Protein AF-A0A918MNN8-F1 (afdb_monomer_lite)

Structure (mmCIF, N/CA/C/O backbone):
data_AF-A0A918MNN8-F1
#
_entry.id   AF-A0A918MNN8-F1
#
loop_
_atom_site.group_PDB
_atom_site.id
_atom_site.type_symbol
_atom_site.label_atom_id
_atom_site.label_alt_id
_atom_site.label_comp_id
_atom_site.label_asym_id
_atom_site.label_entity_id
_atom_site.label_seq_id
_atom_site.pdbx_PDB_ins_code
_atom_site.Cartn_x
_atom_site.Cartn_y
_atom_site.Cartn_z
_atom_site.occupancy
_atom_site.B_iso_or_equiv
_atom_site.auth_seq_id
_atom_site.auth_comp_id
_atom_site.auth_asym_id
_atom_site.auth_atom_id
_atom_site.pdbx_PDB_model_num
ATOM 1 N N . MET A 1 1 ? -3.313 -9.213 -14.995 1.00 81.44 1 MET A N 1
ATOM 2 C CA . MET A 1 1 ? -2.607 -10.199 -14.146 1.00 81.44 1 MET A CA 1
ATOM 3 C C . MET A 1 1 ? -1.709 -9.435 -13.184 1.00 81.44 1 MET A C 1
ATOM 5 O O . MET A 1 1 ? -1.063 -8.501 -13.637 1.00 81.44 1 MET A O 1
ATOM 9 N N . LEU A 1 2 ? -1.704 -9.781 -11.893 1.00 88.38 2 LEU A N 1
ATOM 10 C CA . LEU A 1 2 ? -0.782 -9.202 -10.905 1.00 88.38 2 LEU A CA 1
ATOM 11 C C . LEU A 1 2 ? 0.418 -10.140 -10.734 1.00 88.38 2 LEU A C 1
ATOM 13 O O . LEU A 1 2 ? 0.230 -11.353 -10.684 1.00 88.38 2 LEU A O 1
ATOM 17 N N . LYS A 1 3 ? 1.622 -9.575 -10.658 1.00 92.25 3 LYS A N 1
ATOM 18 C CA . LYS A 1 3 ? 2.889 -10.280 -10.414 1.00 92.25 3 LYS A CA 1
ATOM 19 C C . LYS A 1 3 ? 3.596 -9.617 -9.230 1.00 92.25 3 LYS A C 1
ATOM 21 O O . LYS A 1 3 ? 3.395 -8.417 -9.010 1.00 92.25 3 LYS A O 1
ATOM 26 N N . TYR A 1 4 ? 4.390 -10.353 -8.455 1.00 93.44 4 TYR A N 1
ATOM 27 C CA . TYR A 1 4 ? 5.081 -9.758 -7.312 1.00 93.44 4 TYR A CA 1
ATOM 28 C C . TYR A 1 4 ? 6.198 -8.827 -7.776 1.00 93.44 4 TYR A C 1
ATOM 30 O O . TYR A 1 4 ? 6.967 -9.147 -8.677 1.00 93.44 4 TYR A O 1
ATOM 38 N N . ARG A 1 5 ? 6.349 -7.679 -7.104 1.00 90.38 5 ARG A N 1
ATOM 39 C CA . ARG A 1 5 ? 7.405 -6.703 -7.421 1.00 90.38 5 ARG A CA 1
ATOM 40 C C . ARG A 1 5 ? 8.814 -7.305 -7.350 1.00 90.38 5 ARG A C 1
ATOM 42 O O . ARG A 1 5 ? 9.692 -6.843 -8.070 1.00 90.38 5 ARG A O 1
ATOM 49 N N . SER A 1 6 ? 9.032 -8.308 -6.502 1.00 93.38 6 SER A N 1
ATOM 50 C CA . SER A 1 6 ? 10.317 -9.001 -6.341 1.00 93.38 6 SER A CA 1
ATOM 51 C C . SER A 1 6 ? 10.703 -9.891 -7.524 1.00 93.38 6 SER A C 1
ATOM 53 O O . SER A 1 6 ? 11.860 -10.276 -7.617 1.00 93.38 6 SER A O 1
ATOM 55 N N . GLU A 1 7 ? 9.765 -10.220 -8.416 1.00 93.75 7 GLU A N 1
ATOM 56 C CA . GLU A 1 7 ? 10.038 -10.982 -9.645 1.00 93.75 7 GLU A CA 1
ATOM 57 C C . GLU A 1 7 ? 10.655 -10.110 -10.754 1.00 93.75 7 GLU A C 1
ATOM 59 O O . GLU A 1 7 ? 11.025 -10.619 -11.808 1.00 93.75 7 GLU A O 1
ATOM 64 N N . PHE A 1 8 ? 10.759 -8.796 -10.533 1.00 93.19 8 PHE A N 1
ATOM 65 C CA . PHE A 1 8 ? 11.210 -7.821 -11.522 1.00 93.19 8 PHE A CA 1
ATOM 66 C C . PHE A 1 8 ? 12.510 -7.132 -11.110 1.00 93.19 8 PHE A C 1
ATOM 68 O O . PHE A 1 8 ? 12.757 -6.980 -9.906 1.00 93.19 8 PHE A O 1
ATOM 75 N N . PRO A 1 9 ? 13.285 -6.604 -12.080 1.00 93.81 9 PRO A N 1
ATOM 76 C CA . PRO A 1 9 ? 14.451 -5.774 -11.801 1.00 93.81 9 PRO A CA 1
ATOM 77 C C . PRO A 1 9 ? 14.153 -4.675 -10.783 1.00 93.81 9 PRO A C 1
ATOM 79 O O . PRO A 1 9 ? 13.048 -4.125 -10.723 1.00 93.81 9 PRO A O 1
ATOM 82 N N . ALA A 1 10 ? 15.125 -4.366 -9.931 1.00 89.88 10 ALA A N 1
ATOM 83 C CA . ALA A 1 10 ? 14.980 -3.327 -8.921 1.00 89.88 10 ALA A CA 1
ATOM 84 C C . ALA A 1 10 ? 14.853 -1.933 -9.565 1.00 89.88 10 ALA A C 1
ATOM 86 O O . ALA A 1 10 ? 15.227 -1.713 -10.714 1.00 89.88 10 ALA A O 1
ATOM 87 N N . ASN A 1 11 ? 14.326 -0.976 -8.802 1.00 84.75 11 ASN A N 1
ATOM 88 C CA . ASN A 1 11 ? 14.270 0.434 -9.190 1.00 84.75 11 ASN A CA 1
ATOM 89 C C . ASN A 1 11 ? 13.579 0.662 -10.549 1.00 84.75 11 ASN A C 1
ATOM 91 O O . ASN A 1 11 ? 12.542 0.054 -10.826 1.00 84.75 11 ASN A O 1
ATOM 95 N N . ASN A 1 12 ? 14.138 1.564 -11.359 1.00 85.88 12 ASN A N 1
ATOM 96 C CA . ASN A 1 12 ? 13.594 1.981 -12.648 1.00 85.88 12 A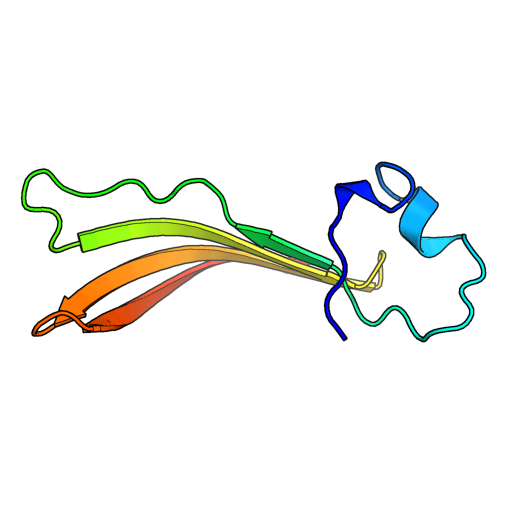SN A CA 1
ATOM 97 C C . ASN A 1 12 ? 13.855 0.984 -13.783 1.00 85.88 12 ASN A C 1
ATOM 99 O O . ASN A 1 12 ? 13.266 1.144 -14.850 1.00 85.88 12 ASN A O 1
ATOM 103 N N . ASP A 1 13 ? 14.680 -0.042 -13.565 1.00 90.44 13 ASP A N 1
ATOM 104 C CA . ASP A 1 13 ? 15.029 -1.009 -14.612 1.00 90.44 13 ASP A CA 1
ATOM 105 C C . ASP A 1 13 ? 13.814 -1.829 -15.051 1.00 90.44 13 ASP A C 1
ATOM 107 O O . ASP A 1 13 ? 13.711 -2.218 -16.211 1.00 90.44 13 ASP A O 1
ATOM 111 N N . ILE A 1 14 ? 12.819 -1.968 -14.167 1.00 91.94 14 ILE A N 1
ATOM 112 C CA . ILE A 1 14 ? 11.524 -2.579 -14.476 1.00 91.94 14 ILE A CA 1
ATOM 113 C C . ILE A 1 14 ? 10.841 -1.957 -15.708 1.00 91.94 14 ILE A C 1
ATOM 115 O O . ILE A 1 14 ? 10.101 -2.658 -16.389 1.00 91.94 14 ILE A O 1
ATOM 119 N N . TRP A 1 15 ? 11.086 -0.679 -16.019 1.00 90.12 15 TRP A N 1
ATOM 120 C CA . TRP A 1 15 ? 10.459 0.027 -17.145 1.00 90.12 15 TRP A CA 1
ATOM 121 C C . TRP A 1 15 ? 11.237 -0.085 -18.461 1.00 90.12 15 TRP A C 1
ATOM 123 O O . TRP A 1 15 ? 10.707 0.289 -19.504 1.00 90.12 15 TR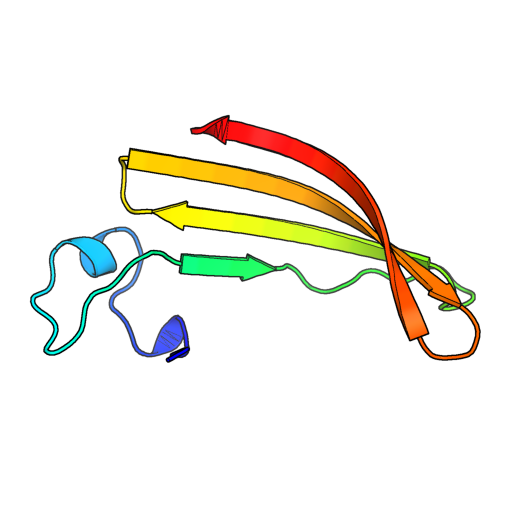P A O 1
ATOM 133 N N . ASN A 1 16 ? 12.482 -0.566 -18.413 1.00 87.88 16 ASN A N 1
ATOM 134 C CA . ASN A 1 16 ? 13.372 -0.646 -19.575 1.00 87.88 16 ASN A CA 1
ATOM 135 C C . ASN A 1 16 ? 13.357 -2.033 -20.238 1.00 87.88 16 ASN A C 1
ATOM 137 O O . ASN A 1 16 ? 13.832 -2.186 -21.363 1.00 87.88 16 ASN A O 1
ATOM 141 N N . GLU A 1 17 ? 12.821 -3.036 -19.546 1.00 87.06 17 GLU A N 1
ATOM 142 C CA . GLU A 1 17 ? 12.762 -4.415 -20.021 1.00 87.06 17 GLU A CA 1
ATOM 143 C C . GLU A 1 17 ? 11.668 -4.651 -21.065 1.00 87.06 17 GLU A C 1
ATOM 145 O O . GLU A 1 17 ? 10.607 -4.018 -21.071 1.00 87.06 17 GLU A O 1
ATOM 150 N N . LYS A 1 18 ? 11.908 -5.643 -21.928 1.00 90.06 18 LYS A N 1
ATOM 151 C CA . LYS A 1 18 ? 10.897 -6.158 -22.853 1.00 90.06 18 LYS A CA 1
ATOM 152 C C . LYS A 1 18 ? 10.216 -7.369 -22.239 1.00 90.06 18 LYS A C 1
ATOM 154 O O . LYS A 1 18 ? 10.803 -8.443 -22.151 1.00 90.06 18 LYS A O 1
ATOM 159 N N . TYR A 1 19 ? 8.957 -7.197 -21.869 1.00 91.31 19 TYR A N 1
ATOM 160 C CA . TYR A 1 19 ? 8.116 -8.282 -21.386 1.00 91.31 19 TYR A CA 1
ATOM 161 C C . TYR A 1 19 ? 7.240 -8.848 -22.505 1.00 91.31 19 TYR A C 1
ATOM 163 O O . TYR A 1 19 ? 6.870 -8.147 -23.446 1.00 91.31 19 TYR A O 1
ATOM 171 N N . ASP A 1 20 ? 6.835 -10.103 -22.351 1.00 93.19 20 ASP A N 1
ATOM 172 C CA . ASP A 1 20 ? 5.784 -10.758 -23.138 1.00 93.19 20 ASP A CA 1
ATOM 173 C C . ASP A 1 20 ? 4.363 -10.294 -22.747 1.00 93.19 20 ASP A C 1
ATOM 175 O O . ASP A 1 20 ? 3.366 -10.773 -23.285 1.00 93.19 20 ASP A O 1
ATOM 179 N N . PHE A 1 21 ? 4.256 -9.336 -21.820 1.00 90.94 21 PHE A N 1
ATOM 180 C CA . PHE A 1 21 ? 3.013 -8.715 -21.371 1.00 90.94 21 PHE A CA 1
ATOM 181 C C . PHE A 1 21 ? 3.146 -7.185 -21.299 1.00 90.94 21 PHE A C 1
ATOM 183 O O . PHE A 1 21 ? 4.240 -6.628 -21.250 1.00 90.94 21 PHE A O 1
ATOM 190 N N . HIS A 1 22 ? 2.012 -6.486 -21.235 1.00 88.94 22 HIS A N 1
ATOM 191 C CA . HIS A 1 22 ? 1.991 -5.037 -21.043 1.00 88.94 22 HIS A CA 1
ATOM 192 C C . HIS A 1 22 ? 2.092 -4.670 -19.552 1.00 88.94 22 HIS A C 1
ATOM 194 O O . HIS A 1 22 ? 1.192 -4.975 -18.765 1.00 88.94 22 HIS A O 1
ATOM 200 N N . LEU A 1 23 ? 3.184 -4.007 -19.161 1.00 90.69 23 LEU A N 1
ATOM 201 C CA . LEU A 1 23 ? 3.367 -3.464 -17.815 1.00 90.69 23 LEU A CA 1
ATOM 202 C C . LEU A 1 23 ? 2.685 -2.091 -17.702 1.00 90.69 23 LEU A C 1
ATOM 204 O O . LEU A 1 23 ? 3.259 -1.076 -18.082 1.00 90.69 23 LEU A O 1
ATOM 208 N N . SER A 1 24 ? 1.469 -2.055 -17.154 1.00 89.69 24 SER A N 1
ATOM 209 C CA . SER A 1 24 ? 0.705 -0.803 -16.990 1.00 89.69 24 SER A CA 1
ATOM 210 C C . SER A 1 24 ? 1.106 0.035 -15.777 1.00 89.69 24 SER A C 1
ATOM 212 O O . SER A 1 24 ? 0.721 1.195 -15.681 1.00 89.69 24 SER A O 1
ATOM 214 N N . GLY A 1 25 ? 1.803 -0.549 -14.804 1.00 91.50 25 GLY A N 1
ATOM 215 C CA . GLY A 1 25 ? 2.116 0.151 -13.569 1.00 91.50 25 GLY A CA 1
ATOM 216 C C . GLY A 1 25 ? 2.578 -0.769 -12.450 1.00 91.50 25 GLY A C 1
ATOM 217 O O . GLY A 1 25 ? 2.449 -1.991 -12.517 1.00 91.50 25 GLY A O 1
ATOM 218 N N . THR A 1 26 ? 3.074 -0.153 -11.387 1.00 92.75 26 THR A N 1
ATOM 219 C CA . THR A 1 26 ? 3.374 -0.802 -10.113 1.00 92.75 26 THR A CA 1
ATOM 220 C C . THR A 1 26 ? 2.512 -0.184 -9.030 1.00 92.75 26 THR A C 1
ATOM 222 O O . THR A 1 26 ? 2.302 1.026 -9.017 1.00 92.75 26 THR A O 1
ATOM 225 N N . THR A 1 27 ? 2.044 -0.998 -8.094 1.00 93.38 27 THR A N 1
ATOM 226 C CA . THR A 1 27 ? 1.368 -0.519 -6.888 1.00 93.38 27 THR A CA 1
ATOM 227 C C . THR A 1 27 ? 1.924 -1.243 -5.676 1.00 93.38 27 THR A C 1
ATOM 229 O O . THR A 1 27 ? 2.427 -2.365 -5.782 1.00 93.38 27 THR A O 1
ATOM 232 N N . GLY A 1 28 ? 1.860 -0.587 -4.526 1.00 93.62 28 GLY A N 1
ATOM 233 C CA . GLY A 1 28 ? 2.317 -1.141 -3.267 1.00 93.62 28 GLY A CA 1
ATOM 234 C C . GLY A 1 28 ? 1.722 -0.386 -2.094 1.00 93.62 28 GLY A C 1
ATOM 235 O O . GLY A 1 28 ? 1.228 0.735 -2.235 1.00 93.62 28 GLY A O 1
ATOM 236 N N . TYR A 1 29 ? 1.782 -1.022 -0.931 1.00 95.75 29 TYR A N 1
ATOM 237 C CA . TYR A 1 29 ? 1.336 -0.439 0.320 1.00 95.75 29 TYR A CA 1
ATOM 238 C C . TYR A 1 29 ? 2.268 -0.828 1.466 1.00 95.75 29 TYR A C 1
ATOM 240 O O . TYR A 1 29 ? 2.905 -1.884 1.451 1.00 95.75 29 TYR A O 1
ATOM 248 N N . SER A 1 30 ? 2.355 0.041 2.470 1.00 97.25 30 SER A N 1
ATOM 249 C CA . SER A 1 30 ? 3.097 -0.229 3.697 1.00 97.25 30 SER A CA 1
ATOM 250 C C . SER A 1 30 ? 2.367 -1.244 4.578 1.00 97.25 30 SER A C 1
ATOM 252 O O . SER A 1 30 ? 1.188 -1.547 4.395 1.00 97.25 30 SER A O 1
ATOM 254 N N . ARG A 1 31 ? 3.042 -1.714 5.632 1.00 97.81 31 ARG A N 1
ATOM 255 C CA . ARG A 1 31 ? 2.357 -2.402 6.733 1.00 97.81 31 ARG A CA 1
ATOM 256 C C . ARG A 1 31 ? 1.229 -1.513 7.270 1.00 97.81 31 ARG A C 1
ATOM 258 O O . ARG A 1 31 ? 1.440 -0.320 7.485 1.00 97.81 31 ARG A O 1
ATOM 265 N N . ILE A 1 32 ? 0.071 -2.118 7.526 1.00 98.19 32 ILE A N 1
ATOM 266 C CA . ILE A 1 32 ? -1.047 -1.446 8.190 1.00 98.19 32 ILE A CA 1
ATOM 267 C C . ILE A 1 32 ? -0.717 -1.275 9.672 1.00 98.19 32 ILE A C 1
ATOM 269 O O . ILE A 1 32 ? -0.409 -2.249 10.364 1.00 98.19 32 ILE A O 1
ATOM 273 N N . GLN A 1 33 ? -0.795 -0.040 10.155 1.00 98.38 33 GLN A N 1
ATOM 274 C CA . GLN A 1 33 ? -0.737 0.281 11.574 1.00 98.38 33 GLN A CA 1
ATOM 275 C C . GLN A 1 33 ? -2.161 0.365 12.112 1.00 98.38 33 GLN A C 1
ATOM 277 O O . GLN A 1 33 ? -2.951 1.180 11.643 1.00 98.38 33 GLN A O 1
ATOM 282 N N . PHE A 1 34 ? -2.494 -0.491 13.074 1.00 98.31 34 PHE A N 1
ATOM 283 C CA . PHE A 1 34 ? -3.813 -0.505 13.697 1.00 98.31 34 PHE A CA 1
ATOM 284 C C . PHE A 1 34 ? -3.827 0.301 14.989 1.00 98.31 34 PHE A C 1
ATOM 286 O O . PHE A 1 34 ? -2.839 0.343 15.726 1.00 98.31 34 PHE A O 1
ATOM 293 N N . ASP A 1 35 ? -4.983 0.879 15.291 1.00 97.50 35 ASP A N 1
ATOM 294 C CA . ASP A 1 35 ? -5.258 1.392 16.623 1.00 97.50 35 ASP A CA 1
ATOM 295 C C . ASP A 1 35 ? -5.330 0.241 17.650 1.00 97.50 35 ASP A C 1
ATOM 297 O O . ASP A 1 35 ? -5.420 -0.942 17.304 1.00 97.50 35 ASP A O 1
ATOM 301 N N . ARG A 1 36 ? -5.334 0.577 18.945 1.00 97.75 36 ARG A N 1
ATOM 302 C CA . ARG A 1 36 ? -5.373 -0.429 20.023 1.00 97.75 36 ARG A CA 1
ATOM 303 C C . ARG A 1 36 ? -6.600 -1.339 19.949 1.00 97.75 36 ARG A C 1
ATOM 305 O O . ARG A 1 36 ? -6.514 -2.498 20.344 1.00 97.75 36 ARG A O 1
ATOM 312 N N . THR A 1 37 ? -7.729 -0.832 19.451 1.00 96.94 37 THR A N 1
ATOM 313 C CA . THR A 1 37 ? -8.975 -1.603 19.355 1.00 96.94 37 THR A CA 1
ATOM 314 C C . THR A 1 37 ? -9.072 -2.437 18.079 1.00 96.94 37 THR A C 1
ATOM 316 O O . THR A 1 37 ? -10.007 -3.226 17.948 1.00 96.94 37 THR A O 1
ATOM 319 N N . LYS A 1 38 ? -8.110 -2.292 17.152 1.00 95.50 38 LYS A N 1
ATOM 320 C CA . LYS A 1 38 ? -8.114 -2.904 15.814 1.00 95.50 38 LYS A CA 1
ATOM 321 C C . LYS A 1 38 ? -9.391 -2.593 15.020 1.00 95.50 38 LYS A C 1
ATOM 323 O O . LYS A 1 38 ? -9.818 -3.395 14.189 1.00 95.50 38 LYS A O 1
ATOM 328 N N . LYS A 1 39 ? -10.003 -1.435 15.276 1.00 97.62 39 LYS A N 1
ATOM 329 C CA . LYS A 1 39 ? -11.173 -0.924 14.545 1.00 97.62 39 LYS A CA 1
ATOM 330 C C . LYS A 1 39 ? -10.776 0.048 13.445 1.00 97.62 39 LYS A C 1
ATOM 332 O O . LYS A 1 39 ? -11.513 0.171 12.473 1.00 97.62 39 LYS A O 1
ATOM 337 N N . PHE A 1 40 ? -9.622 0.691 13.576 1.00 98.38 40 PHE A N 1
ATOM 338 C CA . PHE A 1 40 ? -9.080 1.637 12.613 1.00 98.38 40 PHE A CA 1
ATOM 339 C C . PHE A 1 40 ? -7.663 1.238 12.227 1.00 98.38 40 PHE A C 1
ATOM 341 O O . PHE A 1 40 ? -6.916 0.672 13.027 1.00 98.38 40 PHE A O 1
ATOM 348 N N . GLY A 1 41 ? -7.295 1.536 10.989 1.00 98.25 41 GLY A N 1
ATOM 349 C CA . GLY A 1 41 ? -5.956 1.315 10.478 1.00 98.25 41 GLY A CA 1
ATOM 350 C C . GLY A 1 41 ? -5.508 2.451 9.577 1.00 98.25 41 GLY A C 1
ATOM 351 O O . GLY A 1 41 ? -6.328 3.145 8.976 1.00 98.25 41 GLY A O 1
ATOM 352 N N . VAL A 1 42 ? -4.197 2.614 9.476 1.00 98.38 42 VAL A N 1
ATOM 353 C CA . VAL A 1 42 ? -3.557 3.555 8.563 1.00 98.38 42 VAL A CA 1
ATOM 354 C C . VAL A 1 42 ? -2.410 2.868 7.832 1.00 98.38 42 VAL A C 1
ATOM 356 O O . VAL A 1 42 ? -1.678 2.063 8.414 1.00 98.38 42 VAL A O 1
ATOM 359 N N . PHE A 1 43 ? -2.268 3.150 6.542 1.00 98.44 43 PHE A N 1
ATOM 360 C CA . PHE A 1 43 ? -1.131 2.709 5.738 1.00 98.44 43 PHE A CA 1
ATOM 361 C C . PHE A 1 43 ? -0.858 3.695 4.610 1.00 98.44 43 PHE A C 1
ATOM 363 O O . PHE A 1 43 ? -1.737 4.452 4.211 1.00 98.44 43 PHE A O 1
ATOM 370 N N . ILE A 1 44 ? 0.361 3.676 4.085 1.00 98.06 44 ILE A N 1
ATOM 371 C CA . ILE A 1 44 ? 0.710 4.410 2.871 1.00 98.06 44 ILE A CA 1
ATOM 372 C C . ILE A 1 44 ? 0.438 3.490 1.691 1.00 98.06 44 ILE A C 1
ATOM 374 O O . ILE A 1 44 ? 0.831 2.324 1.726 1.00 98.06 44 ILE A O 1
ATOM 378 N N . SER A 1 45 ? -0.217 4.002 0.657 1.00 96.81 45 SER A N 1
ATOM 379 C CA . SER A 1 45 ? -0.430 3.295 -0.601 1.00 96.81 45 SER A CA 1
ATOM 380 C C . SER A 1 45 ? -0.050 4.191 -1.758 1.00 96.81 45 SER A C 1
ATOM 382 O O . SER A 1 45 ? -0.302 5.393 -1.724 1.00 96.81 45 SER A O 1
ATOM 384 N N . GLY A 1 46 ? 0.494 3.589 -2.807 1.00 94.44 46 GLY A N 1
ATOM 385 C CA . GLY A 1 46 ? 0.833 4.325 -4.010 1.00 94.44 46 GLY A CA 1
ATOM 386 C C . GLY A 1 46 ? 0.690 3.504 -5.275 1.00 94.44 46 GLY A C 1
ATOM 387 O O . GLY A 1 46 ? 0.600 2.269 -5.262 1.00 94.44 46 GLY A O 1
ATOM 388 N N . PHE A 1 47 ? 0.676 4.229 -6.379 1.00 92.81 47 PHE A N 1
ATOM 389 C CA . PHE A 1 47 ? 0.714 3.706 -7.730 1.00 92.81 47 PHE A CA 1
ATOM 390 C C . PHE A 1 47 ? 1.703 4.535 -8.546 1.00 92.81 47 PHE A C 1
ATOM 392 O O . PHE A 1 47 ? 1.743 5.755 -8.421 1.00 92.81 47 PHE A O 1
ATOM 399 N N . GLY A 1 48 ? 2.470 3.871 -9.404 1.00 90.75 48 GLY A N 1
ATOM 400 C CA . GLY A 1 48 ? 3.377 4.522 -10.341 1.00 90.75 48 GLY A CA 1
ATOM 401 C C . GLY A 1 48 ? 3.335 3.853 -11.706 1.00 90.75 48 GLY A C 1
ATOM 402 O O . GLY A 1 48 ? 3.301 2.624 -11.800 1.00 90.75 48 GLY A O 1
ATOM 403 N N . CYS A 1 49 ? 3.365 4.667 -12.756 1.00 88.69 49 CYS A N 1
ATOM 404 C CA . CYS A 1 49 ? 3.451 4.249 -14.149 1.00 88.69 49 CYS A CA 1
ATOM 405 C C . CYS A 1 49 ? 4.720 4.839 -14.780 1.00 88.69 49 CYS A C 1
ATOM 407 O O . CYS A 1 49 ? 4.696 5.898 -15.411 1.00 88.69 49 CYS A O 1
ATOM 409 N N . GLY A 1 50 ? 5.858 4.164 -14.600 1.00 81.75 50 GLY A N 1
ATOM 410 C CA . GLY A 1 50 ? 7.138 4.658 -15.105 1.00 81.75 50 GLY A CA 1
ATOM 411 C C . GLY A 1 50 ? 7.505 6.026 -14.538 1.00 81.75 50 GLY A C 1
ATOM 412 O O . GLY A 1 50 ? 7.290 6.306 -13.363 1.00 81.75 50 GLY A O 1
ATOM 413 N N . LYS A 1 51 ? 8.050 6.878 -15.410 1.00 72.06 51 LYS A N 1
ATOM 414 C CA . LYS A 1 51 ? 8.307 8.304 -15.150 1.00 72.06 51 LYS A CA 1
ATOM 415 C C . LYS A 1 51 ? 7.149 9.209 -15.603 1.00 72.06 51 LYS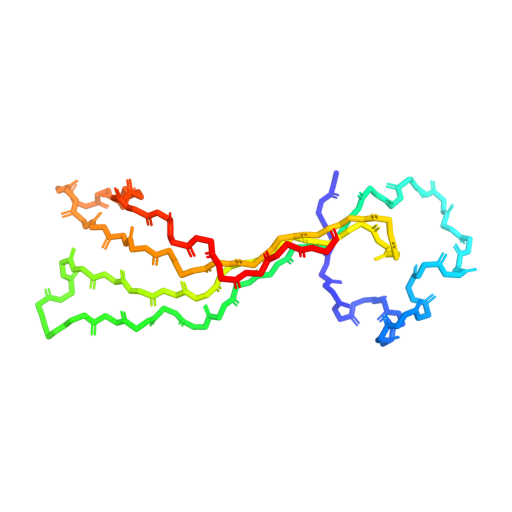 A C 1
ATOM 417 O O . LYS A 1 51 ? 7.349 10.412 -15.712 1.00 72.06 51 LYS A O 1
ATOM 422 N N . LEU A 1 52 ? 6.002 8.635 -15.983 1.00 78.88 52 LEU A N 1
ATOM 423 C CA . LEU A 1 52 ? 4.912 9.388 -16.608 1.00 78.88 52 LEU A CA 1
ATOM 424 C C . LEU A 1 52 ? 4.005 10.027 -15.571 1.00 78.88 52 LEU A C 1
ATOM 426 O O . LEU A 1 52 ? 3.738 11.218 -15.658 1.00 78.88 52 LEU A O 1
ATOM 430 N N . TYR A 1 53 ? 3.494 9.212 -14.651 1.00 85.12 53 TYR A N 1
ATOM 431 C CA . TYR A 1 53 ? 2.652 9.689 -13.569 1.00 85.12 53 TYR A CA 1
ATOM 432 C C . TYR A 1 53 ? 2.592 8.691 -12.420 1.00 85.12 53 TYR A C 1
ATOM 434 O O . TYR A 1 53 ? 2.742 7.473 -12.593 1.00 85.12 53 TYR A O 1
ATOM 442 N N . GLY A 1 54 ? 2.318 9.218 -11.238 1.00 90.25 54 GLY A N 1
ATOM 443 C CA . GLY A 1 54 ? 2.199 8.444 -10.018 1.00 90.25 54 GLY A CA 1
ATOM 444 C C . GLY A 1 54 ? 1.463 9.214 -8.936 1.00 90.25 54 GLY A C 1
ATOM 445 O O . GLY A 1 54 ? 1.343 10.437 -8.982 1.00 90.25 54 GLY A O 1
ATOM 446 N N . PHE A 1 55 ? 0.945 8.480 -7.960 1.00 93.25 55 PHE A N 1
ATOM 447 C CA . PHE A 1 55 ? 0.411 9.071 -6.744 1.00 93.25 55 PHE A CA 1
ATOM 448 C C . PHE A 1 55 ? 0.784 8.224 -5.534 1.00 93.25 55 PHE A C 1
ATOM 450 O O . PHE A 1 55 ? 0.868 6.995 -5.609 1.00 93.25 55 PHE A O 1
ATOM 457 N N . SER A 1 56 ? 0.956 8.889 -4.401 1.00 94.44 56 SER A N 1
ATOM 458 C CA . SER A 1 56 ? 1.091 8.263 -3.092 1.00 94.44 56 SER A CA 1
ATOM 459 C C . SER A 1 56 ? 0.168 8.966 -2.109 1.00 94.44 56 SER A C 1
ATOM 461 O O . SER A 1 56 ? -0.095 10.165 -2.231 1.00 94.44 56 SER A O 1
ATOM 463 N N . GLY A 1 57 ? -0.358 8.223 -1.144 1.00 97.12 57 GLY A N 1
ATOM 464 C CA . GLY A 1 57 ? -1.222 8.787 -0.125 1.00 97.12 57 GLY A CA 1
ATOM 465 C C . GLY A 1 57 ? -1.334 7.932 1.124 1.00 97.12 57 GLY A C 1
ATOM 466 O O . GLY A 1 57 ? -1.046 6.733 1.130 1.00 97.12 57 GLY A O 1
ATOM 467 N N . ILE A 1 58 ? -1.789 8.575 2.194 1.00 98.12 58 ILE A N 1
ATOM 468 C CA . ILE A 1 58 ? -2.128 7.932 3.458 1.00 98.12 58 ILE A CA 1
ATOM 469 C C . ILE A 1 58 ? -3.579 7.468 3.368 1.00 98.12 58 ILE A C 1
ATOM 471 O O . ILE A 1 58 ? -4.498 8.267 3.198 1.00 98.12 58 ILE A O 1
ATOM 475 N N . VAL A 1 59 ? -3.789 6.165 3.495 1.00 98.44 59 VAL A N 1
ATOM 476 C CA . VAL A 1 59 ? -5.099 5.526 3.459 1.00 98.44 59 VAL A CA 1
ATOM 477 C C . VAL A 1 59 ? -5.536 5.220 4.884 1.00 98.44 59 VAL A C 1
ATOM 479 O O . VAL A 1 59 ? -4.881 4.461 5.601 1.00 98.44 59 VAL A O 1
ATOM 482 N N . LEU A 1 60 ? -6.665 5.798 5.283 1.00 98.50 60 LEU A N 1
ATOM 483 C CA . LEU A 1 60 ? -7.341 5.510 6.539 1.00 98.50 60 LEU A CA 1
ATOM 484 C C . LEU A 1 60 ? -8.441 4.485 6.275 1.00 98.50 60 LEU A C 1
ATOM 486 O O . LEU A 1 60 ? -9.289 4.675 5.398 1.00 98.50 60 LEU A O 1
ATOM 490 N N . ILE A 1 61 ? -8.436 3.405 7.050 1.00 98.56 61 ILE A N 1
ATOM 491 C CA . ILE A 1 61 ? -9.435 2.342 6.972 1.00 98.56 61 ILE A CA 1
ATOM 492 C C . ILE A 1 61 ? -10.137 2.140 8.307 1.00 98.56 61 ILE A C 1
ATOM 494 O O . ILE A 1 61 ? -9.529 2.263 9.371 1.00 98.56 61 ILE A O 1
ATOM 498 N N . ARG A 1 62 ? -11.404 1.732 8.246 1.00 98.44 62 ARG A N 1
ATOM 499 C CA . ARG A 1 62 ? -12.165 1.269 9.412 1.00 98.44 62 ARG A CA 1
ATOM 500 C C . ARG A 1 62 ? -12.780 -0.097 9.188 1.00 98.44 62 ARG A C 1
ATOM 502 O O . ARG A 1 62 ? -13.162 -0.446 8.070 1.00 98.44 62 ARG A O 1
ATOM 509 N N . ASN A 1 63 ? -12.930 -0.848 10.267 1.00 97.69 63 ASN A N 1
ATOM 510 C CA . ASN A 1 63 ? -13.667 -2.096 10.284 1.00 97.69 63 ASN A CA 1
ATOM 511 C C . ASN A 1 63 ? -15.130 -1.834 10.660 1.00 97.69 63 ASN A C 1
ATOM 513 O O . ASN A 1 63 ? -15.427 -1.333 11.743 1.00 97.69 63 ASN A O 1
ATOM 517 N N . VAL A 1 64 ? -16.049 -2.197 9.769 1.00 97.00 64 VAL A N 1
ATOM 518 C CA . VAL A 1 64 ? -17.493 -2.167 10.007 1.00 97.00 64 VAL A CA 1
ATOM 519 C C . VAL A 1 64 ? -18.001 -3.599 9.933 1.00 97.00 64 VAL A C 1
ATOM 521 O O . VAL A 1 64 ? -18.099 -4.172 8.847 1.00 97.00 64 VAL A O 1
ATOM 524 N N . ASN A 1 65 ? -18.315 -4.182 11.091 1.00 95.31 65 ASN A N 1
ATOM 525 C CA . ASN A 1 65 ? -18.863 -5.537 11.2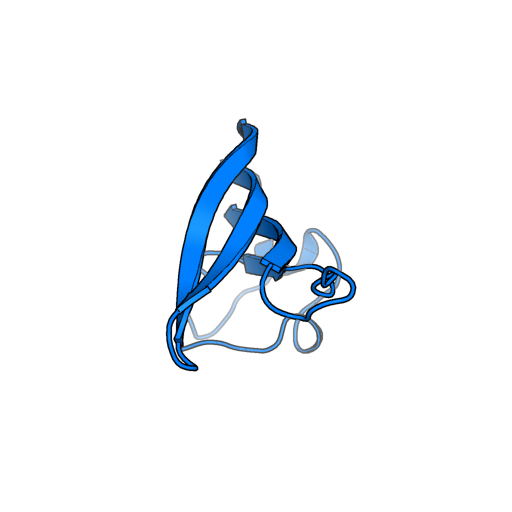18 1.00 95.31 65 ASN A CA 1
ATOM 526 C C . ASN A 1 65 ? -18.026 -6.599 10.478 1.00 95.31 65 ASN A C 1
ATOM 528 O O . ASN A 1 65 ? -18.545 -7.381 9.685 1.00 95.31 65 ASN A O 1
ATOM 532 N N . GLY A 1 66 ? -16.707 -6.583 10.685 1.00 95.31 66 GLY A N 1
ATOM 533 C CA . GLY A 1 66 ? -15.767 -7.514 10.058 1.00 95.31 66 GLY A CA 1
ATOM 534 C C . GLY A 1 66 ? -15.308 -7.109 8.654 1.00 95.31 66 GLY A C 1
ATOM 535 O O . GLY A 1 66 ? -14.403 -7.742 8.118 1.00 95.31 66 GLY A O 1
ATOM 536 N N . LYS A 1 67 ? -15.872 -6.047 8.060 1.00 97.19 67 LYS A N 1
ATOM 537 C CA . LYS A 1 67 ? -15.510 -5.574 6.715 1.00 97.19 67 LYS A CA 1
ATOM 538 C C . LYS A 1 67 ? -14.703 -4.284 6.783 1.00 97.19 67 LYS A C 1
ATOM 540 O O . LYS A 1 67 ? -15.169 -3.290 7.335 1.00 97.19 67 LYS A O 1
ATOM 545 N N . TRP A 1 68 ? -13.520 -4.283 6.179 1.00 97.19 68 TRP A N 1
ATOM 546 C CA . TRP A 1 68 ? -12.695 -3.082 6.065 1.00 97.19 68 TRP A CA 1
ATOM 547 C C . TRP A 1 68 ? -13.215 -2.159 4.960 1.00 97.19 68 TRP A C 1
ATOM 549 O O . TRP A 1 68 ? -13.562 -2.605 3.866 1.00 97.19 68 TRP A O 1
ATOM 559 N N . ARG A 1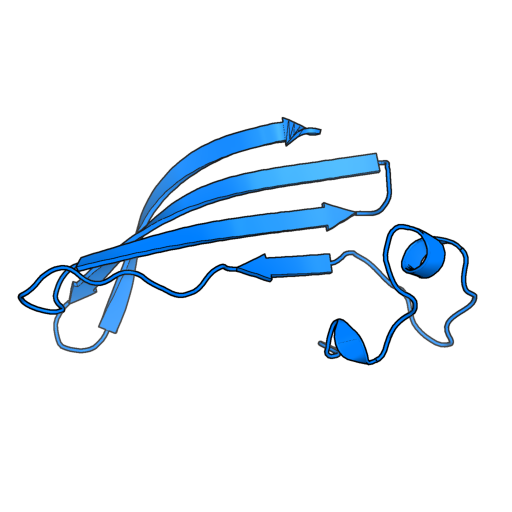 69 ? -13.293 -0.865 5.262 1.00 97.88 69 ARG A N 1
ATOM 560 C CA . ARG A 1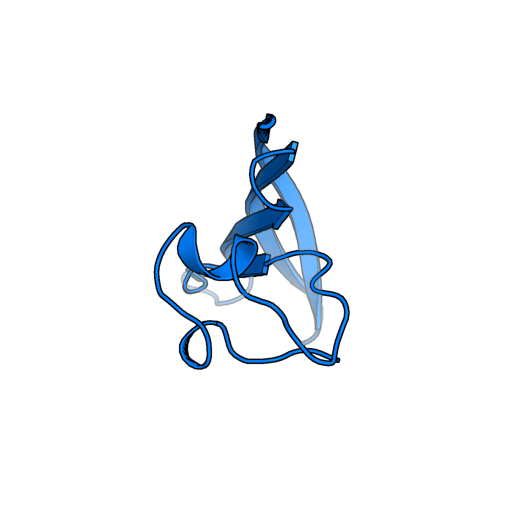 69 ? -13.706 0.210 4.355 1.00 97.88 69 ARG A CA 1
ATOM 561 C C . ARG A 1 69 ? -12.626 1.282 4.347 1.00 97.88 69 ARG A C 1
ATOM 563 O O . ARG A 1 69 ? -12.039 1.543 5.393 1.00 97.88 69 ARG A O 1
ATOM 570 N N . ILE A 1 70 ? -12.398 1.896 3.191 1.00 97.88 70 ILE A N 1
ATOM 571 C CA . ILE A 1 70 ? -11.602 3.121 3.094 1.00 97.88 70 ILE A CA 1
ATOM 572 C C . ILE A 1 70 ? -12.483 4.265 3.583 1.00 97.88 70 ILE A C 1
ATOM 574 O O . ILE A 1 70 ? -13.563 4.481 3.035 1.00 97.88 70 ILE A O 1
ATOM 578 N N . ASP A 1 71 ? -12.024 4.963 4.614 1.00 97.50 71 ASP A N 1
ATOM 579 C CA . ASP A 1 71 ? -12.686 6.163 5.124 1.00 97.50 71 ASP A CA 1
ATOM 580 C C . ASP A 1 71 ? -12.140 7.417 4.460 1.00 97.50 71 ASP A C 1
ATOM 582 O O . ASP A 1 71 ? -12.903 8.316 4.113 1.00 97.50 71 ASP A O 1
ATOM 586 N N . LYS A 1 72 ? -10.817 7.480 4.280 1.00 97.62 72 LYS A N 1
ATOM 587 C CA . LYS A 1 72 ? -10.155 8.635 3.681 1.00 97.62 72 LYS A CA 1
ATOM 588 C C . LYS A 1 72 ? -8.870 8.225 2.977 1.00 97.62 72 LYS A C 1
ATOM 590 O O . LYS A 1 72 ? -8.181 7.304 3.412 1.00 97.62 72 LYS A O 1
ATOM 595 N N . ILE A 1 73 ? -8.556 8.939 1.903 1.00 96.94 73 ILE A N 1
ATOM 596 C CA . ILE A 1 73 ? -7.245 8.928 1.260 1.00 96.94 73 ILE A CA 1
ATOM 597 C C . ILE A 1 73 ? -6.746 10.368 1.289 1.00 96.94 73 ILE A C 1
ATOM 599 O O . ILE A 1 73 ? -7.383 11.248 0.715 1.00 96.94 73 ILE A O 1
ATOM 603 N N . GLU A 1 74 ? -5.634 10.599 1.972 1.00 97.44 74 GLU A N 1
ATOM 604 C CA . GLU A 1 74 ? -4.908 11.866 1.933 1.00 97.44 74 GLU A CA 1
ATOM 605 C C . GLU A 1 74 ? -3.789 11.720 0.913 1.00 97.44 74 GLU A C 1
ATOM 607 O O . GLU A 1 74 ? -2.824 10.994 1.155 1.00 97.44 74 GLU A O 1
ATOM 612 N N . VAL A 1 75 ? -3.924 12.364 -0.243 1.00 96.44 75 VAL A N 1
ATOM 613 C CA . VAL A 1 75 ? -2.866 12.349 -1.258 1.00 96.44 75 VAL A CA 1
ATOM 614 C C . VAL A 1 75 ? -1.680 13.145 -0.726 1.00 96.44 75 VAL A C 1
ATOM 616 O O . VAL A 1 75 ? -1.820 14.314 -0.374 1.00 96.44 75 VAL A O 1
ATOM 619 N N . THR A 1 76 ? -0.519 12.502 -0.648 1.00 95.56 76 THR A N 1
ATOM 620 C CA . THR A 1 76 ? 0.720 13.118 -0.159 1.00 95.56 76 THR A CA 1
ATOM 621 C C . THR A 1 76 ? 1.637 13.538 -1.294 1.00 95.56 76 THR A C 1
ATOM 623 O O . THR A 1 76 ? 2.393 14.489 -1.141 1.00 95.56 76 THR A O 1
ATOM 626 N N . GLU A 1 77 ? 1.586 12.832 -2.422 1.00 92.00 77 GLU A N 1
ATOM 627 C CA . GLU A 1 77 ? 2.451 13.092 -3.568 1.00 92.00 77 GLU A CA 1
ATOM 628 C C . GLU A 1 77 ? 1.715 12.778 -4.868 1.00 92.00 77 GLU A C 1
ATOM 630 O O . GLU A 1 77 ? 0.997 11.777 -4.960 1.00 92.00 77 GLU A O 1
ATOM 635 N N . VAL A 1 78 ? 1.919 13.639 -5.862 1.00 90.38 78 VAL A N 1
ATOM 636 C CA . VAL A 1 78 ? 1.543 13.423 -7.258 1.00 90.38 78 VAL A CA 1
ATOM 637 C C . VAL A 1 78 ? 2.774 13.750 -8.092 1.00 90.38 78 VAL A C 1
ATOM 639 O O . VAL A 1 78 ? 3.382 14.803 -7.894 1.00 90.38 78 VAL A O 1
ATOM 642 N N . SER A 1 79 ? 3.132 12.845 -8.994 1.00 83.06 79 SER A N 1
ATOM 643 C CA . SER A 1 79 ? 4.248 12.983 -9.936 1.00 83.06 79 SER A CA 1
ATOM 644 C C . SER A 1 79 ? 3.742 12.893 -11.358 1.00 83.06 79 SER A C 1
ATOM 646 O O . SER A 1 79 ? 2.824 12.056 -11.543 1.00 83.06 79 SER A O 1
#

Organism: NCBI:txid228955

Foldseek 3Di:
DDDDPVVADPDLVNVVDDDPDDDQWDKDKDDWDADPVNQKTKIKIKIDGRPPKMWIWIWIWGDDPNDIDTPDTGIPDID

Radius of gyration: 15.46 Å; chains: 1; bounding box: 34×24×43 Å

Secondary structure (DSSP, 8-state):
----GGGS-SGGGGGTS--SS----EEEEPPPEEPTTSSEEEEEEEEEETTTEEEEEEEEEEEETTEEEEEEEEEEEE-

pLDDT: mean 93.26, std 5.22, range [72.06, 98.56]

Sequence (79 aa):
MLKYRSEFPANNDIWNEKYDFHLSGTTGYSRIQFDRTKKFGVFISGFGCGKLYGFSGIVLIRNVNGKWRIDKIEVTEVS